Protein AF-A0A2S1XMD3-F1 (afdb_mon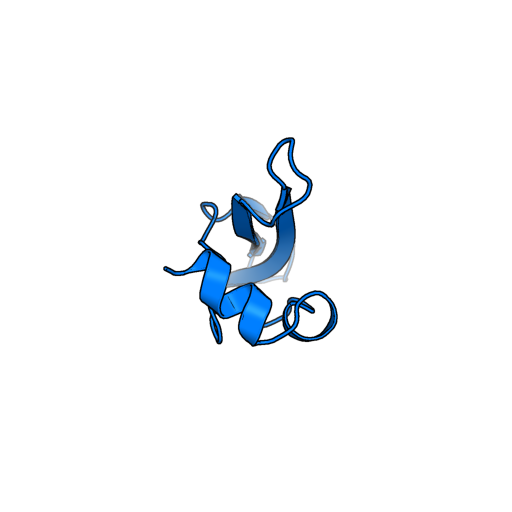omer)

Sequence (73 aa):
MQIISHPYELLIRWNPEGALAGAHVQWRHVTQDDSG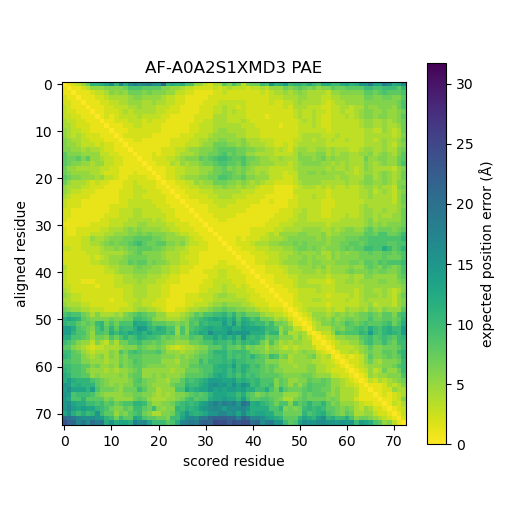TPIGETLSPPVPLARGIADGFPADALLTPDAIGTLTA

Solvent-accessible surface area (backbone atoms only — not comparable to full-atom values): 4465 Å² total; per-residue (Å²): 106,50,77,47,79,38,75,69,47,78,49,78,42,60,44,97,89,71,45,85,66,40,42,30,34,29,35,37,37,40,30,21,44,87,86,65,49,77,76,46,75,50,70,50,72,78,38,72,52,45,94,89,71,45,78,85,52,68,52,80,81,78,36,55,74,69,59,48,54,64,56,71,107

pLDDT: mean 86.19, std 11.05, range [49.53, 98.12]

Secondary structure (DSSP, 8-state):
-EEEEEEEEEEEEE-TTSSEEEEEEEEEEEEE-TTS-EEEEEEPPPEE--TTT-TTS-HHHHS-HHHHHHH--

Nearest PDB structures (foldseek):
  6j9f-assembly1_D  TM=4.760E-01  e=2.658E+00  Xanthomonas oryzae pv. oryzae PXO99A
  2p7j-assembly1_A  TM=3.609E-01  e=2.368E+00  Vibrio parahaemolyticus RIMD 2210633
  4brp-assembly1_D  TM=3.880E-01  e=3.983E+00  Legionella pneumophila
  7dvi-assembly1_A-2  TM=4.196E-01  e=8.944E+00  Parafrankia colletiae

Radius of gyration: 15.21 Å; Cα contacts (8 Å, |Δi|>4): 119; chains: 1; bounding box: 35×19×39 Å

Foldseek 3Di:
DDKDKAWDDWDWDADPVRATDFIWTKIKIFDADPVRHTDDIDMDPTDTDAPPPQVNHPDVVVDPPVSRVVRVD

Mean predicted aligned error: 5.09 Å

Structure (mmCIF, N/CA/C/O backbone):
data_AF-A0A2S1XMD3-F1
#
_entry.id   AF-A0A2S1XMD3-F1
#
loop_
_atom_site.group_PDB
_atom_site.id
_atom_site.type_symbol
_atom_site.label_atom_id
_atom_site.label_alt_id
_atom_site.label_comp_id
_atom_site.label_asym_id
_atom_site.label_entity_id
_atom_site.label_seq_id
_atom_site.pdbx_PDB_ins_code
_atom_site.Cartn_x
_atom_site.Cartn_y
_atom_site.Cartn_z
_atom_site.occupancy
_atom_site.B_iso_or_equiv
_atom_site.auth_seq_id
_atom_site.auth_comp_id
_atom_site.auth_asym_id
_atom_site.auth_atom_id
_atom_site.pdbx_PDB_model_num
ATOM 1 N N . MET A 1 1 ? -13.110 -4.121 22.707 1.00 84.88 1 MET A N 1
ATOM 2 C CA . MET A 1 1 ? -12.028 -3.382 22.023 1.00 84.88 1 MET A CA 1
ATOM 3 C C . MET A 1 1 ? -11.772 -4.036 20.680 1.00 84.88 1 MET A C 1
ATOM 5 O O . MET A 1 1 ? -11.608 -5.251 20.634 1.00 84.88 1 MET A O 1
ATOM 9 N N . GLN A 1 2 ? -11.768 -3.249 19.606 1.00 93.81 2 GLN A N 1
ATOM 10 C CA . GLN A 1 2 ? -11.611 -3.730 18.229 1.00 93.81 2 GLN A CA 1
ATOM 11 C C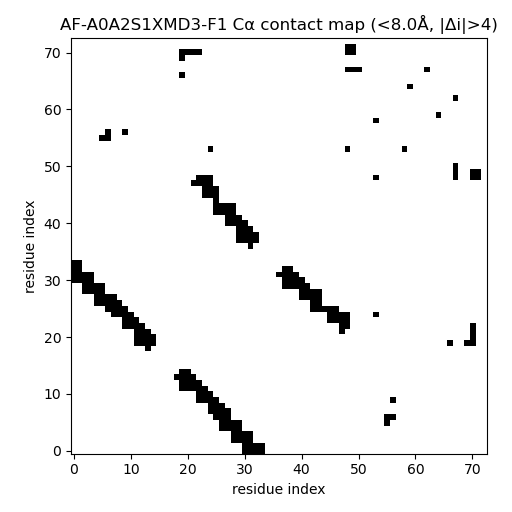 . GLN A 1 2 ? -10.581 -2.889 17.469 1.00 93.81 2 GLN A C 1
ATOM 13 O O . GLN A 1 2 ? -10.418 -1.706 17.764 1.00 93.81 2 GLN A O 1
ATOM 18 N N . ILE A 1 3 ? -9.891 -3.498 16.503 1.00 94.38 3 ILE A N 1
ATOM 19 C CA . ILE A 1 3 ? -8.952 -2.812 15.608 1.00 94.38 3 ILE A CA 1
ATOM 20 C C . ILE A 1 3 ? -9.510 -2.900 14.193 1.00 94.38 3 ILE A C 1
ATOM 22 O O . ILE A 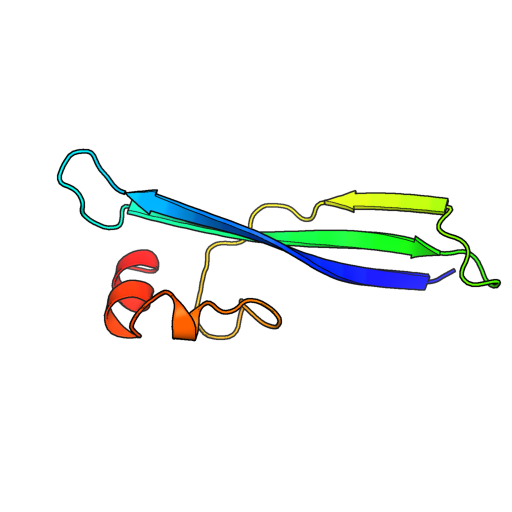1 3 ? -9.773 -3.998 13.703 1.00 94.38 3 ILE A O 1
ATOM 26 N N . ILE A 1 4 ? -9.686 -1.746 13.550 1.00 94.88 4 ILE A N 1
ATOM 27 C CA . ILE A 1 4 ? -10.163 -1.644 12.170 1.00 94.88 4 ILE A CA 1
ATOM 28 C C . ILE A 1 4 ? -9.028 -1.118 11.294 1.00 94.88 4 ILE A C 1
ATOM 30 O O . ILE A 1 4 ? -8.393 -0.115 11.629 1.00 94.88 4 ILE A O 1
ATOM 34 N N . SER A 1 5 ? -8.787 -1.789 10.168 1.00 92.94 5 SER A N 1
ATOM 35 C CA . SER A 1 5 ? -7.775 -1.396 9.187 1.00 92.94 5 SER A CA 1
ATOM 36 C C . SER A 1 5 ? -8.409 -0.662 8.012 1.00 92.94 5 SER A C 1
ATOM 38 O O . SER A 1 5 ? -9.340 -1.162 7.383 1.00 92.94 5 SER A O 1
ATOM 40 N N . HIS A 1 6 ? -7.861 0.504 7.685 1.00 92.38 6 HIS A N 1
ATOM 41 C CA . HIS A 1 6 ? -8.269 1.306 6.537 1.00 92.38 6 HIS A CA 1
ATOM 42 C C . HIS A 1 6 ? -7.088 1.515 5.584 1.00 92.38 6 HIS A C 1
ATOM 44 O O . HIS A 1 6 ? -5.983 1.795 6.064 1.00 92.38 6 HIS A O 1
ATOM 50 N N . PRO A 1 7 ? -7.294 1.431 4.256 1.00 91.94 7 PRO A N 1
ATOM 51 C CA . PRO A 1 7 ? -6.317 1.918 3.288 1.00 91.94 7 PRO A CA 1
ATOM 52 C C . PRO A 1 7 ? -5.934 3.365 3.615 1.00 91.94 7 PRO A C 1
ATOM 54 O O . PRO A 1 7 ? -6.814 4.187 3.883 1.00 91.94 7 PRO A O 1
ATOM 57 N N . TYR A 1 8 ? -4.637 3.671 3.633 1.00 93.50 8 TYR A N 1
ATOM 58 C CA . TYR A 1 8 ? -4.143 4.993 4.013 1.00 93.50 8 TYR A CA 1
ATOM 59 C C . TYR A 1 8 ? -3.222 5.606 2.959 1.00 93.50 8 TYR A C 1
ATOM 61 O O . TYR A 1 8 ? -3.520 6.684 2.454 1.00 93.50 8 TYR A O 1
ATOM 69 N N . GLU A 1 9 ? -2.141 4.919 2.587 1.00 93.19 9 GLU A N 1
ATOM 70 C CA . GLU A 1 9 ? -1.155 5.448 1.639 1.00 93.19 9 GLU A CA 1
ATOM 71 C C . GLU A 1 9 ? -0.809 4.418 0.563 1.00 93.19 9 GLU A C 1
ATOM 73 O O . GLU A 1 9 ? -0.576 3.252 0.872 1.00 93.19 9 GLU A O 1
ATOM 78 N N . LEU A 1 10 ? -0.734 4.880 -0.688 1.00 90.31 10 LEU A N 1
ATOM 79 C CA . LEU A 1 10 ? -0.033 4.228 -1.791 1.00 90.31 10 LEU A CA 1
ATOM 80 C C . LEU A 1 10 ? 1.054 5.193 -2.271 1.00 90.31 10 LEU A C 1
ATOM 82 O O . LEU A 1 10 ? 0.739 6.271 -2.776 1.00 90.31 10 LEU A O 1
ATOM 86 N N .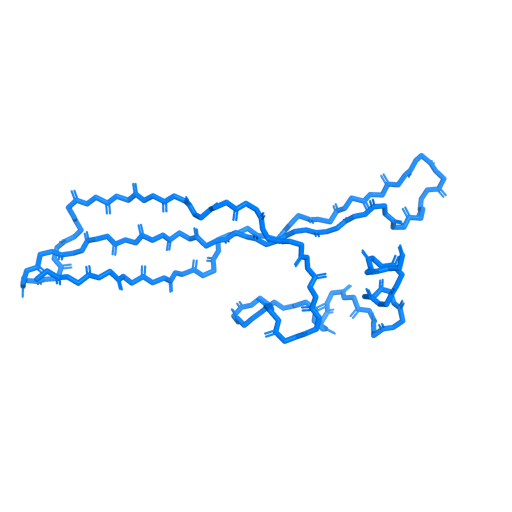 LEU A 1 11 ? 2.320 4.801 -2.139 1.00 91.56 11 LEU A N 1
ATOM 87 C CA . LEU A 1 11 ? 3.454 5.576 -2.632 1.00 91.56 11 LEU A CA 1
ATOM 88 C C . LEU A 1 11 ? 4.088 4.850 -3.815 1.00 91.56 11 LEU A C 1
ATOM 90 O O . LEU A 1 11 ? 4.531 3.715 -3.668 1.00 91.56 11 LEU A O 1
ATOM 94 N N . ILE A 1 12 ? 4.184 5.529 -4.957 1.00 89.50 12 ILE A N 1
ATOM 95 C CA . ILE A 1 12 ? 4.884 5.056 -6.157 1.00 89.50 12 ILE A CA 1
ATOM 96 C C . ILE A 1 12 ? 6.074 5.984 -6.400 1.00 89.50 12 ILE A C 1
ATOM 98 O O . ILE A 1 12 ? 5.953 7.203 -6.277 1.00 89.50 12 ILE A O 1
ATOM 102 N N . ARG A 1 13 ? 7.238 5.410 -6.701 1.00 91.50 13 ARG A N 1
ATOM 103 C CA . ARG A 1 13 ? 8.491 6.138 -6.911 1.00 91.50 13 ARG A CA 1
ATOM 104 C C . ARG A 1 13 ? 9.012 5.869 -8.311 1.00 91.50 13 ARG A C 1
ATOM 106 O O . ARG A 1 13 ? 8.946 4.741 -8.799 1.00 91.50 13 ARG A O 1
ATOM 113 N N . TRP A 1 14 ? 9.590 6.902 -8.905 1.00 90.31 14 TRP A N 1
ATOM 114 C CA . TRP A 1 14 ? 10.300 6.830 -10.174 1.00 90.31 14 TRP A CA 1
ATOM 115 C C . TRP A 1 14 ? 11.778 7.146 -9.959 1.00 90.31 14 TRP A C 1
ATOM 117 O O . TRP A 1 14 ? 12.132 7.881 -9.033 1.00 90.31 14 TRP A O 1
ATOM 127 N N . ASN A 1 15 ? 12.635 6.582 -10.801 1.00 91.44 15 ASN A N 1
ATOM 128 C CA . ASN A 1 15 ? 14.039 6.966 -10.879 1.00 91.44 15 ASN A CA 1
ATOM 129 C C . ASN A 1 15 ? 14.198 8.260 -11.713 1.00 91.44 15 ASN A C 1
ATOM 131 O O . ASN A 1 15 ? 13.230 8.722 -12.329 1.00 91.44 15 ASN A O 1
ATOM 135 N N . PRO A 1 16 ? 15.397 8.871 -11.741 1.00 95.31 16 PRO A N 1
ATOM 136 C CA . PRO A 1 16 ? 15.655 10.078 -12.530 1.00 95.31 16 PRO A CA 1
ATOM 137 C C . PRO A 1 16 ? 15.388 9.925 -14.035 1.00 95.31 16 PRO A C 1
ATOM 139 O O . PRO A 1 16 ? 15.124 10.915 -14.713 1.00 95.31 16 PRO A O 1
ATOM 142 N N . GLU A 1 17 ? 15.418 8.700 -14.557 1.00 94.38 17 GLU A N 1
ATOM 143 C CA . GLU A 1 17 ? 15.136 8.374 -15.956 1.00 94.38 17 GLU A CA 1
ATOM 144 C C . GLU A 1 17 ? 13.627 8.277 -16.258 1.00 94.38 17 GLU A C 1
ATOM 146 O O . GLU A 1 17 ? 13.236 8.096 -17.411 1.00 94.38 17 GLU A O 1
ATOM 151 N N . GLY A 1 18 ? 12.768 8.406 -15.240 1.00 87.50 18 GLY A N 1
ATOM 152 C CA . GLY A 1 18 ? 11.312 8.330 -15.372 1.00 87.50 18 GLY A CA 1
ATOM 153 C C . GLY A 1 18 ? 10.753 6.905 -15.408 1.00 87.50 18 GLY A C 1
ATOM 154 O O . GLY A 1 18 ? 9.578 6.722 -15.726 1.00 87.50 18 GLY A O 1
ATOM 155 N N . ALA A 1 19 ? 11.554 5.893 -15.069 1.00 86.62 19 ALA A N 1
ATOM 156 C CA . ALA A 1 19 ? 11.110 4.512 -14.897 1.00 86.62 19 ALA A CA 1
ATOM 157 C C . ALA A 1 19 ? 10.648 4.250 -13.455 1.00 86.62 19 ALA A C 1
ATOM 159 O O . ALA A 1 19 ? 11.102 4.903 -12.516 1.00 86.62 19 ALA A O 1
ATOM 160 N N . LEU A 1 20 ? 9.746 3.283 -13.267 1.00 86.81 20 LEU A N 1
ATOM 161 C CA . LEU A 1 20 ? 9.301 2.863 -11.935 1.00 86.81 20 LEU A CA 1
ATOM 162 C C . LEU A 1 20 ? 10.471 2.286 -11.127 1.00 86.81 20 LEU A C 1
ATOM 164 O O . LEU A 1 20 ? 11.230 1.462 -11.627 1.00 86.81 20 LEU A O 1
ATOM 168 N N . ALA A 1 21 ? 10.589 2.714 -9.870 1.00 89.31 21 ALA A N 1
ATOM 169 C CA . ALA A 1 21 ? 11.705 2.387 -8.980 1.00 89.31 21 ALA A CA 1
ATOM 170 C C . ALA A 1 21 ? 11.270 1.815 -7.619 1.00 89.31 21 ALA A C 1
ATOM 172 O O . ALA A 1 21 ? 12.107 1.524 -6.767 1.00 89.31 21 ALA A O 1
ATOM 173 N N . GLY A 1 22 ? 9.965 1.692 -7.377 1.00 89.69 22 GLY A N 1
ATOM 174 C CA . GLY A 1 22 ? 9.427 1.103 -6.155 1.00 89.69 22 GLY A CA 1
ATOM 175 C C . GLY A 1 22 ? 8.001 1.558 -5.879 1.00 89.69 22 GLY A C 1
ATOM 176 O O . GLY A 1 22 ? 7.615 2.669 -6.242 1.00 89.69 22 GLY A O 1
ATOM 177 N N . ALA A 1 23 ? 7.225 0.716 -5.203 1.00 90.44 23 ALA A N 1
ATOM 178 C CA . ALA A 1 23 ? 5.943 1.121 -4.651 1.00 90.44 23 ALA A CA 1
ATOM 179 C C . ALA A 1 23 ? 5.655 0.404 -3.332 1.00 90.44 23 ALA A C 1
ATOM 181 O O . ALA A 1 23 ? 6.045 -0.750 -3.143 1.00 90.44 23 ALA A O 1
ATOM 182 N N . HIS A 1 24 ? 4.965 1.088 -2.422 1.00 92.38 24 HIS A N 1
ATOM 183 C CA . HIS A 1 24 ? 4.508 0.514 -1.159 1.00 92.38 24 HIS A CA 1
ATOM 184 C C . HIS A 1 24 ? 3.102 0.989 -0.811 1.00 92.38 24 HIS A C 1
ATOM 186 O O . HIS A 1 24 ? 2.663 2.049 -1.258 1.00 92.38 24 HIS A O 1
ATOM 192 N N . VAL A 1 25 ? 2.431 0.218 0.037 1.00 92.31 25 VAL A N 1
ATOM 193 C CA . VAL A 1 25 ? 1.150 0.561 0.657 1.00 92.31 25 VAL A CA 1
ATOM 194 C C . VAL A 1 25 ? 1.268 0.578 2.180 1.00 92.31 25 VAL A C 1
ATOM 196 O O . VAL A 1 25 ? 2.114 -0.111 2.755 1.00 92.31 25 VAL A O 1
ATOM 199 N N . GLN A 1 26 ? 0.434 1.382 2.835 1.00 94.88 26 GLN A N 1
ATOM 200 C CA . GLN A 1 26 ? 0.291 1.419 4.292 1.00 94.88 26 GLN A CA 1
ATOM 201 C C . GLN A 1 26 ? -1.172 1.508 4.693 1.00 94.88 26 GLN A C 1
ATOM 203 O O . GLN A 1 26 ? -1.960 2.206 4.056 1.00 94.88 26 GLN A O 1
ATOM 208 N N . TRP A 1 27 ? -1.509 0.882 5.814 1.00 94.56 27 TRP A N 1
ATOM 209 C CA . TRP A 1 27 ? -2.830 0.955 6.420 1.00 94.56 27 TRP A CA 1
ATOM 210 C C . TRP A 1 27 ? -2.798 1.793 7.689 1.00 94.56 27 TRP A C 1
ATOM 212 O O . TRP A 1 27 ? -1.817 1.805 8.434 1.00 94.56 27 TRP A O 1
ATOM 222 N N . ARG A 1 28 ? -3.921 2.452 7.960 1.00 96.31 28 ARG A N 1
ATOM 223 C CA . ARG A 1 28 ? -4.201 3.085 9.245 1.00 96.31 28 ARG A CA 1
ATOM 224 C C . ARG A 1 28 ? -5.036 2.128 10.080 1.00 96.31 28 ARG A C 1
ATOM 226 O O . ARG A 1 28 ? -6.116 1.717 9.661 1.00 96.31 28 ARG A O 1
ATOM 233 N N . HIS A 1 29 ? -4.529 1.783 11.254 1.00 96.44 29 HIS A N 1
ATOM 234 C CA . HIS A 1 29 ? -5.215 0.955 12.234 1.00 96.44 29 HIS A CA 1
ATOM 235 C C . HIS A 1 29 ? -5.835 1.852 13.296 1.00 96.44 29 HIS A C 1
ATOM 237 O O . HIS A 1 29 ? -5.118 2.552 14.013 1.00 96.44 29 HIS A O 1
ATOM 243 N N . VAL A 1 30 ? -7.160 1.822 13.394 1.00 97.56 30 VAL A N 1
ATOM 244 C CA . VAL A 1 30 ? -7.923 2.568 14.396 1.00 97.56 30 VAL A CA 1
ATOM 245 C C . VAL A 1 30 ? -8.383 1.592 15.472 1.00 97.56 30 VAL A C 1
ATOM 247 O O . VAL A 1 30 ? -9.123 0.650 15.186 1.00 97.56 30 VAL A O 1
ATOM 250 N N . THR A 1 31 ? -7.948 1.820 16.709 1.00 97.88 31 THR A N 1
ATOM 251 C CA . THR A 1 31 ? -8.423 1.082 17.881 1.00 97.88 31 THR A CA 1
ATOM 252 C C . THR A 1 31 ? -9.660 1.780 18.424 1.00 97.88 31 THR A C 1
ATOM 254 O O . THR A 1 31 ? -9.612 2.967 18.750 1.00 97.88 31 THR A O 1
ATOM 257 N N . GLN A 1 32 ? -10.761 1.045 18.540 1.00 98.12 32 GLN A N 1
ATOM 258 C CA . GLN A 1 32 ? -12.019 1.541 19.087 1.00 98.12 32 GLN A CA 1
ATOM 259 C C . GLN A 1 32 ? -12.377 0.819 20.388 1.00 98.12 32 GLN A C 1
ATOM 261 O O . GLN A 1 32 ? -12.099 -0.378 20.558 1.00 98.12 32 GLN A O 1
ATOM 266 N N . ASP A 1 33 ? -13.010 1.553 21.301 1.00 96.81 33 ASP A N 1
ATOM 267 C CA . ASP A 1 33 ? -13.650 0.975 22.480 1.00 96.81 33 ASP A CA 1
ATOM 268 C C . ASP A 1 33 ? -14.945 0.219 22.117 1.00 96.81 33 ASP A C 1
ATOM 270 O O . ASP A 1 33 ? -15.316 0.096 20.948 1.00 96.81 33 ASP A O 1
ATOM 274 N N . ASP A 1 34 ? -15.638 -0.315 23.124 1.00 95.75 34 ASP A N 1
ATOM 275 C CA . ASP A 1 34 ? -16.858 -1.108 22.918 1.00 95.75 34 ASP A CA 1
ATOM 276 C C . ASP A 1 34 ? -18.056 -0.272 22.424 1.00 95.75 34 ASP A C 1
ATOM 278 O O . ASP A 1 34 ? -19.040 -0.832 21.946 1.00 95.75 34 ASP A O 1
ATOM 282 N N . SER A 1 35 ? -17.973 1.062 22.502 1.00 95.56 35 SER A N 1
ATOM 283 C CA . SER A 1 35 ? -18.973 1.989 21.956 1.00 95.56 35 SER A CA 1
ATOM 284 C C . SER A 1 35 ? -18.697 2.387 20.501 1.00 95.56 35 SER A C 1
ATOM 286 O O . SER A 1 35 ? -19.514 3.071 19.887 1.00 95.56 35 SER A O 1
ATOM 288 N N . GLY A 1 36 ? -17.557 1.965 19.939 1.00 94.19 36 GLY A N 1
ATOM 289 C CA . GLY A 1 36 ? -17.088 2.375 18.615 1.00 94.19 36 GLY A CA 1
ATOM 290 C C . GLY A 1 36 ? -16.320 3.701 18.611 1.00 94.19 36 GLY A C 1
ATOM 291 O O . GLY A 1 36 ? -15.962 4.192 17.539 1.00 94.19 36 GLY A O 1
ATOM 292 N N . THR A 1 37 ? -16.030 4.283 19.778 1.00 96.38 37 THR A N 1
ATOM 293 C CA . THR A 1 37 ? -15.265 5.532 19.874 1.00 96.38 37 THR A CA 1
ATOM 294 C C . THR A 1 37 ? -13.781 5.251 19.609 1.00 96.38 37 THR A C 1
ATOM 296 O O . THR A 1 37 ? -13.219 4.348 20.236 1.00 96.38 37 THR A O 1
ATOM 299 N N . PRO A 1 38 ? -13.109 5.993 18.704 1.00 96.38 38 PRO A N 1
ATOM 300 C CA . PRO A 1 38 ? -11.668 5.870 18.501 1.00 96.38 38 PRO A CA 1
ATOM 301 C C . PRO A 1 38 ? -10.893 6.271 19.759 1.00 96.38 38 PRO A C 1
ATOM 303 O O . PRO A 1 38 ? -11.060 7.375 20.272 1.00 96.38 38 PRO A O 1
ATOM 306 N N . ILE A 1 39 ? -10.021 5.384 20.232 1.00 97.31 39 ILE A N 1
ATOM 307 C CA . ILE A 1 39 ? -9.191 5.594 21.431 1.00 97.31 39 ILE A CA 1
ATOM 308 C C . ILE A 1 39 ? -7.689 5.517 21.142 1.00 97.31 39 ILE A C 1
ATOM 310 O O . ILE A 1 39 ? -6.871 5.774 22.023 1.00 97.31 39 ILE A O 1
ATOM 314 N N . GLY A 1 40 ? -7.304 5.170 19.915 1.00 97.00 40 GLY A N 1
ATOM 315 C CA . GLY A 1 40 ? -5.910 5.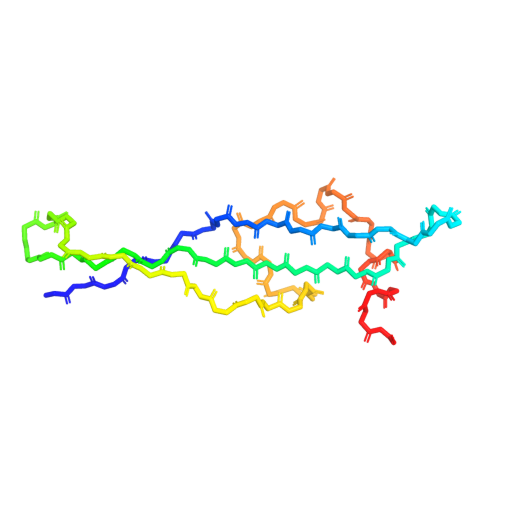144 19.500 1.00 97.00 40 GLY A CA 1
ATOM 316 C C . GLY A 1 40 ? -5.760 4.841 18.020 1.00 97.00 40 GLY A C 1
ATOM 317 O O . GLY A 1 40 ? -6.653 4.270 17.394 1.00 97.00 40 GLY A O 1
ATOM 318 N N . GLU A 1 41 ? -4.614 5.224 17.467 1.00 97.19 41 GLU A N 1
ATOM 319 C CA . GLU A 1 41 ? -4.308 5.032 16.055 1.00 97.19 41 GLU A CA 1
ATOM 320 C C . GLU A 1 41 ? -2.840 4.680 15.857 1.00 97.19 41 GLU A C 1
ATOM 322 O O . GLU A 1 41 ? -1.963 5.191 16.553 1.00 97.19 41 GLU A O 1
ATOM 327 N N . THR A 1 42 ? -2.577 3.811 14.886 1.00 97.56 42 THR A N 1
ATOM 328 C CA . THR A 1 42 ? -1.224 3.462 14.447 1.00 97.56 42 THR A CA 1
ATOM 329 C C . THR A 1 42 ? -1.199 3.297 12.933 1.00 97.56 42 THR A C 1
ATOM 331 O O . THR A 1 42 ? -2.228 3.030 12.309 1.00 97.56 42 THR A O 1
ATOM 334 N N . LEU A 1 43 ? -0.021 3.458 12.335 1.00 97.06 43 LEU A N 1
ATOM 335 C CA . LEU A 1 43 ? 0.210 3.121 10.935 1.00 97.06 43 LEU A CA 1
ATOM 336 C C . LEU A 1 43 ? 0.905 1.767 10.851 1.00 97.06 43 LEU A C 1
ATOM 338 O O . LEU A 1 43 ? 1.782 1.457 11.663 1.00 97.06 43 LEU A O 1
ATOM 342 N N . SER A 1 44 ? 0.519 0.963 9.865 1.00 95.00 44 SER A N 1
ATOM 343 C CA . SER A 1 44 ? 1.283 -0.228 9.523 1.00 95.00 44 SER A CA 1
ATOM 344 C C . SER A 1 44 ? 2.672 0.172 9.012 1.00 95.00 44 SER A C 1
ATOM 346 O O . SER A 1 44 ? 2.842 1.257 8.448 1.00 95.00 44 SER A O 1
ATOM 348 N N . PRO A 1 45 ? 3.668 -0.719 9.107 1.00 95.25 45 PRO A N 1
ATOM 349 C CA . PRO A 1 45 ? 4.870 -0.580 8.301 1.00 95.25 45 PRO A CA 1
ATOM 350 C C . PRO A 1 45 ? 4.514 -0.482 6.805 1.00 95.25 45 PRO A C 1
ATOM 352 O O . PRO A 1 45 ? 3.497 -1.052 6.387 1.00 95.25 45 PRO A O 1
ATOM 355 N N . PRO A 1 46 ? 5.337 0.200 5.991 1.00 93.19 46 PRO A N 1
ATOM 356 C CA . PRO A 1 46 ? 5.214 0.137 4.543 1.00 93.19 46 PRO A CA 1
ATOM 357 C C . PRO A 1 46 ? 5.393 -1.299 4.055 1.00 93.19 46 PRO A C 1
ATOM 359 O O . PRO A 1 46 ? 6.394 -1.947 4.360 1.00 93.19 46 PRO A O 1
ATOM 362 N N . VAL A 1 47 ? 4.427 -1.779 3.276 1.00 91.31 47 VAL A N 1
ATOM 363 C CA . VAL A 1 47 ? 4.461 -3.099 2.645 1.00 91.31 47 VAL A CA 1
ATOM 364 C C . VAL A 1 47 ? 4.693 -2.907 1.149 1.00 91.31 47 VAL A C 1
ATOM 366 O O . VAL A 1 47 ? 3.975 -2.110 0.541 1.00 91.31 47 VAL A O 1
ATOM 369 N N . PRO A 1 48 ? 5.672 -3.593 0.531 1.00 89.69 48 PRO A N 1
ATOM 370 C CA . PRO A 1 48 ? 5.869 -3.533 -0.912 1.00 89.69 48 PRO A CA 1
ATOM 371 C C . PRO A 1 48 ? 4.572 -3.830 -1.663 1.00 89.69 48 PRO A C 1
ATOM 373 O O . PRO A 1 48 ? 3.838 -4.757 -1.316 1.00 89.69 48 PRO A O 1
ATOM 376 N N . LEU A 1 49 ? 4.288 -3.037 -2.693 1.00 85.81 49 LEU A N 1
ATOM 377 C CA . LEU A 1 49 ? 3.122 -3.273 -3.527 1.00 85.81 49 LEU A CA 1
ATOM 378 C C . LEU A 1 49 ? 3.334 -4.565 -4.323 1.00 85.81 49 LEU A C 1
ATOM 380 O O . LEU A 1 49 ? 4.236 -4.653 -5.152 1.00 85.81 49 LEU A O 1
ATOM 384 N N . ALA A 1 50 ? 2.471 -5.547 -4.090 1.00 76.62 50 ALA A N 1
ATOM 385 C CA . ALA A 1 50 ? 2.421 -6.789 -4.845 1.00 76.62 50 ALA A CA 1
ATOM 386 C C . ALA A 1 50 ? 0.973 -7.108 -5.220 1.00 76.62 50 ALA A C 1
ATOM 388 O O . ALA A 1 50 ? 0.021 -6.661 -4.569 1.00 76.62 50 ALA A O 1
ATOM 389 N N . ARG A 1 51 ? 0.799 -7.911 -6.271 1.00 69.62 51 ARG A N 1
ATOM 390 C CA . ARG A 1 51 ? -0.525 -8.352 -6.715 1.00 69.62 51 ARG A CA 1
ATOM 391 C C . ARG A 1 51 ? -1.230 -9.109 -5.579 1.00 69.62 51 ARG A C 1
ATOM 393 O O . ARG A 1 51 ? -0.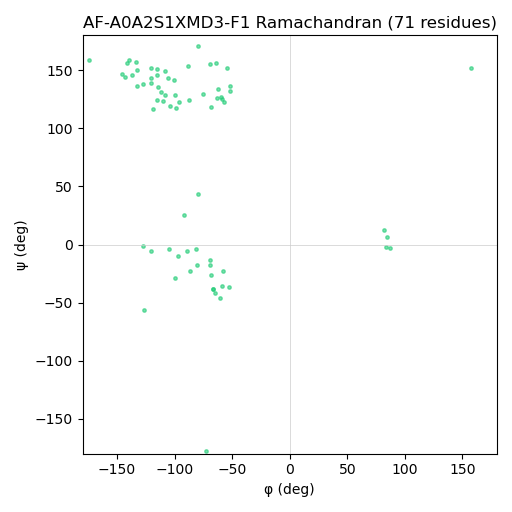671 -10.058 -5.041 1.00 69.62 51 ARG A O 1
ATOM 400 N N . GLY A 1 52 ? -2.437 -8.676 -5.211 1.00 69.31 52 GLY A N 1
ATOM 401 C CA . GLY A 1 52 ? -3.225 -9.268 -4.118 1.00 69.31 52 GLY A CA 1
ATOM 402 C C . GLY A 1 52 ? -2.890 -8.783 -2.698 1.00 69.31 52 GLY A C 1
ATOM 403 O O . GLY A 1 52 ? -3.559 -9.196 -1.762 1.00 69.31 52 GLY A O 1
ATOM 404 N N . ILE A 1 53 ? -1.892 -7.906 -2.514 1.00 68.25 53 ILE A N 1
ATOM 405 C CA . ILE A 1 53 ? -1.602 -7.249 -1.217 1.00 68.25 53 ILE A CA 1
ATOM 406 C C . ILE A 1 53 ? -2.238 -5.848 -1.138 1.00 68.25 53 ILE A C 1
ATOM 408 O O . ILE A 1 53 ? -2.313 -5.238 -0.078 1.00 68.25 53 ILE A O 1
ATOM 412 N N . ALA A 1 54 ? -2.759 -5.346 -2.256 1.00 67.25 54 ALA A N 1
ATOM 413 C CA . ALA A 1 54 ? -3.316 -4.006 -2.388 1.00 67.25 54 ALA A CA 1
ATOM 414 C C . ALA A 1 54 ? -4.829 -3.933 -2.110 1.00 67.25 54 ALA A C 1
ATOM 416 O O . ALA A 1 54 ? -5.497 -3.054 -2.648 1.00 67.25 54 ALA A O 1
ATOM 417 N N . ASP A 1 55 ? -5.393 -4.845 -1.315 1.00 72.62 55 ASP A N 1
ATOM 418 C CA . ASP A 1 55 ? -6.834 -4.856 -1.049 1.00 72.62 55 ASP A CA 1
ATOM 419 C C . ASP A 1 55 ? -7.295 -3.516 -0.452 1.00 72.62 55 ASP A C 1
ATOM 421 O O . ASP A 1 55 ? -6.791 -3.041 0.571 1.00 72.62 55 ASP A O 1
ATOM 425 N N . GLY A 1 56 ? -8.248 -2.880 -1.139 1.00 75.94 56 GLY A N 1
ATOM 426 C CA . GLY A 1 56 ? -8.738 -1.536 -0.822 1.00 75.94 56 GLY A CA 1
ATOM 427 C C . GLY A 1 56 ? -7.950 -0.380 -1.456 1.00 75.94 56 GLY A C 1
ATOM 428 O O . GLY A 1 56 ? -8.372 0.767 -1.323 1.00 75.94 56 GLY A O 1
ATOM 429 N N . PHE A 1 57 ? -6.862 -0.652 -2.181 1.00 80.19 57 PHE A N 1
ATOM 430 C CA . PHE A 1 57 ? -6.121 0.328 -2.978 1.00 80.19 57 PHE A CA 1
ATOM 431 C C . PHE A 1 57 ? -6.384 0.150 -4.479 1.00 80.19 57 PHE A C 1
ATOM 433 O O . PHE A 1 57 ? -6.450 -0.977 -4.970 1.00 80.19 57 PHE A O 1
ATOM 440 N N . PRO A 1 58 ? -6.459 1.242 -5.259 1.00 75.75 58 PRO A N 1
ATOM 441 C CA . PRO A 1 58 ? -6.700 1.185 -6.701 1.00 75.75 58 PRO A CA 1
ATOM 442 C C . PRO A 1 58 ? -5.425 0.836 -7.496 1.00 75.75 58 PRO A C 1
ATOM 444 O O . PRO A 1 58 ? -5.134 1.468 -8.509 1.00 75.75 58 PRO A O 1
ATOM 447 N N . ALA A 1 59 ? -4.632 -0.143 -7.046 1.00 75.75 59 ALA A N 1
ATOM 448 C CA . ALA A 1 59 ? -3.336 -0.464 -7.650 1.00 75.75 59 ALA A CA 1
ATOM 449 C C . ALA A 1 59 ? -3.462 -0.876 -9.127 1.00 75.75 59 ALA A C 1
ATOM 451 O O . ALA A 1 59 ? -2.762 -0.323 -9.969 1.00 75.75 59 ALA A O 1
ATOM 452 N N . ASP A 1 60 ? -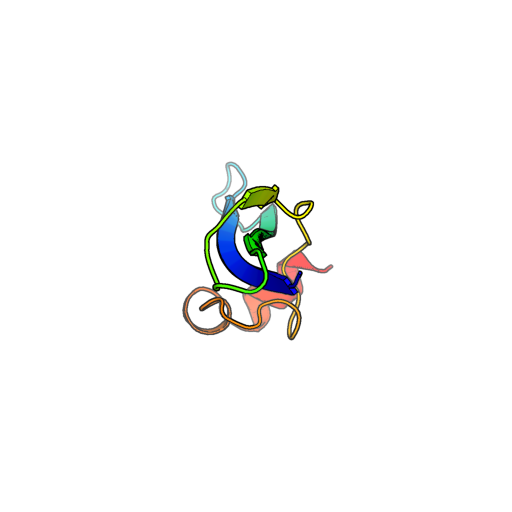4.420 -1.750 -9.448 1.00 73.81 60 ASP A N 1
ATOM 453 C CA . ASP A 1 60 ? -4.677 -2.215 -10.821 1.00 73.81 60 ASP A CA 1
ATOM 454 C C . ASP A 1 60 ? -5.269 -1.123 -11.736 1.00 73.81 60 ASP A C 1
ATOM 456 O O . ASP A 1 60 ? -5.252 -1.253 -12.958 1.00 73.81 60 ASP A O 1
ATOM 460 N N . ALA A 1 61 ? -5.808 -0.041 -11.162 1.00 74.06 61 ALA A N 1
ATOM 461 C CA . ALA A 1 61 ? -6.292 1.111 -11.924 1.00 74.06 61 ALA A CA 1
ATOM 462 C C . ALA A 1 61 ? -5.181 2.136 -12.208 1.00 74.06 61 ALA A C 1
ATOM 464 O O . ALA A 1 61 ? -5.303 2.932 -13.138 1.00 74.06 61 ALA A O 1
ATOM 465 N N . LEU A 1 62 ? -4.115 2.138 -11.402 1.00 75.44 62 LEU A N 1
ATOM 466 C CA . LEU A 1 62 ? -3.002 3.085 -11.501 1.00 75.44 62 LEU A CA 1
ATOM 467 C C . LEU A 1 62 ? -1.786 2.497 -12.220 1.00 75.44 62 LEU A C 1
ATOM 469 O O . LEU A 1 62 ? -1.024 3.238 -12.838 1.00 75.44 62 LEU A O 1
ATOM 473 N N . LEU A 1 63 ? -1.596 1.181 -12.138 1.00 77.12 63 LEU A N 1
ATOM 474 C CA . LEU A 1 63 ? -0.471 0.466 -12.721 1.00 77.12 63 LEU A CA 1
ATOM 475 C C . LEU A 1 63 ? -0.980 -0.686 -13.583 1.00 77.12 63 LEU A C 1
ATOM 477 O O . LEU A 1 63 ? -1.885 -1.422 -13.199 1.00 77.12 63 LEU A O 1
ATOM 481 N N . THR A 1 64 ? -0.362 -0.871 -14.748 1.00 80.06 64 THR A N 1
ATOM 482 C CA . THR A 1 64 ? -0.608 -2.069 -15.553 1.00 80.06 64 THR A CA 1
ATOM 483 C C . THR A 1 64 ? -0.017 -3.303 -14.854 1.00 80.06 64 THR A C 1
ATOM 485 O O . THR A 1 64 ? 0.949 -3.175 -14.094 1.00 80.06 64 THR A O 1
ATOM 488 N N . PRO A 1 65 ? -0.526 -4.520 -15.122 1.00 70.69 65 PRO A N 1
ATOM 489 C CA . PRO A 1 65 ? 0.050 -5.745 -14.561 1.00 70.69 65 PRO A CA 1
ATOM 490 C C . 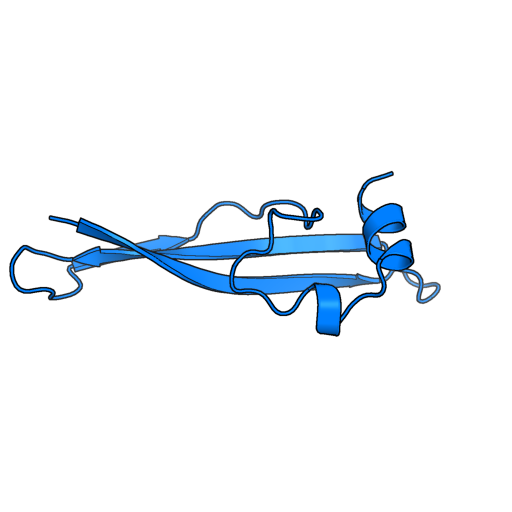PRO A 1 65 ? 1.563 -5.891 -14.810 1.00 70.69 65 PRO A C 1
ATOM 492 O O . PRO A 1 65 ? 2.293 -6.319 -13.917 1.00 70.69 65 PRO A O 1
ATOM 495 N N . ASP A 1 66 ? 2.046 -5.464 -15.982 1.00 74.75 66 ASP A N 1
ATOM 496 C CA . ASP A 1 66 ? 3.472 -5.486 -16.346 1.00 74.75 66 ASP A CA 1
ATOM 497 C C . ASP A 1 66 ? 4.311 -4.519 -15.491 1.00 74.75 66 ASP A C 1
ATOM 499 O O . ASP A 1 66 ? 5.431 -4.832 -15.074 1.00 74.75 66 ASP A O 1
ATOM 503 N N . ALA A 1 67 ? 3.752 -3.347 -15.175 1.00 73.38 67 ALA A N 1
ATOM 504 C CA . ALA A 1 67 ? 4.384 -2.369 -14.299 1.00 73.38 67 ALA A CA 1
ATOM 505 C C . ALA A 1 67 ? 4.501 -2.891 -12.856 1.00 73.38 67 ALA A C 1
ATOM 507 O O . ALA A 1 67 ? 5.533 -2.694 -12.218 1.00 73.38 67 ALA A O 1
ATOM 508 N N . ILE A 1 68 ? 3.491 -3.618 -12.363 1.00 70.25 68 ILE A N 1
ATOM 509 C CA . ILE A 1 68 ? 3.539 -4.279 -11.047 1.00 70.25 68 ILE A CA 1
ATOM 510 C C . ILE A 1 68 ? 4.617 -5.370 -11.026 1.00 70.25 68 ILE A C 1
ATOM 512 O O . ILE A 1 68 ? 5.380 -5.448 -10.068 1.00 70.25 68 ILE A O 1
ATOM 516 N N . GLY A 1 69 ? 4.740 -6.166 -12.094 1.00 66.88 69 GLY A N 1
ATOM 517 C CA . GLY A 1 69 ? 5.787 -7.190 -12.205 1.00 66.88 69 GLY A CA 1
ATOM 518 C C . GLY A 1 69 ? 7.208 -6.619 -12.116 1.00 66.88 69 GLY A C 1
ATOM 519 O O . GLY A 1 69 ? 8.077 -7.227 -11.494 1.00 66.88 69 GLY A O 1
ATOM 520 N N . THR A 1 70 ? 7.422 -5.417 -12.659 1.00 71.25 70 THR A N 1
ATOM 521 C CA . THR A 1 70 ? 8.715 -4.705 -12.623 1.00 71.25 70 THR A CA 1
ATOM 522 C C . THR A 1 70 ? 9.094 -4.239 -11.210 1.00 71.25 70 THR A C 1
ATOM 524 O O . THR A 1 70 ? 10.271 -4.103 -10.900 1.00 71.25 70 THR A O 1
ATOM 527 N N . LEU A 1 71 ? 8.110 -4.015 -10.333 1.00 72.94 71 LEU A N 1
ATOM 528 C CA . LEU A 1 71 ? 8.323 -3.583 -8.946 1.00 72.94 71 LEU A CA 1
ATOM 529 C C . LEU A 1 71 ? 8.693 -4.734 -7.998 1.00 72.94 71 LEU A C 1
ATOM 531 O O . LEU A 1 71 ? 9.172 -4.484 -6.894 1.00 72.94 71 LEU A O 1
ATOM 535 N N . THR A 1 72 ? 8.435 -5.976 -8.410 1.00 61.62 72 THR A N 1
ATOM 536 C CA . THR A 1 72 ? 8.633 -7.190 -7.600 1.00 61.62 72 THR A CA 1
ATOM 537 C C . THR A 1 72 ? 9.861 -8.018 -7.996 1.00 61.62 72 THR A C 1
ATOM 539 O O . THR A 1 72 ? 10.114 -9.037 -7.353 1.00 61.62 72 THR A O 1
ATOM 542 N N . ALA A 1 73 ? 10.569 -7.623 -9.060 1.00 49.53 73 ALA A N 1
ATOM 543 C CA . ALA A 1 73 ? 11.690 -8.353 -9.661 1.00 49.53 73 ALA A CA 1
ATOM 544 C C . ALA A 1 73 ? 13.063 -7.869 -9.171 1.00 49.53 73 ALA A C 1
ATOM 546 O O . ALA A 1 73 ? 13.197 -6.665 -8.858 1.00 49.53 73 ALA A O 1
#